Protein AF-A0AAN0NCK1-F1 (afdb_monomer)

Structure (mmCIF, N/CA/C/O backbone):
data_AF-A0AAN0NCK1-F1
#
_entry.id   AF-A0AAN0NCK1-F1
#
loop_
_atom_site.group_PDB
_atom_site.id
_atom_site.type_symbol
_atom_site.label_atom_id
_atom_site.label_alt_id
_atom_site.label_comp_id
_atom_site.label_asym_id
_atom_site.label_entity_id
_atom_site.label_seq_id
_atom_site.pdbx_PDB_ins_code
_atom_site.Cartn_x
_atom_site.Cartn_y
_atom_site.Cartn_z
_atom_site.occupancy
_atom_site.B_iso_or_equiv
_atom_site.auth_seq_id
_atom_site.auth_comp_id
_atom_site.auth_asym_id
_atom_site.auth_atom_id
_atom_site.pdbx_PDB_model_num
ATOM 1 N N . MET A 1 1 ? -3.584 -41.478 -14.986 1.00 38.50 1 MET A N 1
ATOM 2 C CA . MET A 1 1 ? -4.257 -40.963 -13.776 1.00 38.50 1 MET A CA 1
ATOM 3 C C . MET A 1 1 ? -3.591 -39.635 -13.546 1.00 38.50 1 MET A C 1
ATOM 5 O O . MET A 1 1 ? -2.522 -39.620 -12.967 1.00 38.50 1 MET A O 1
ATOM 9 N N . ASP A 1 2 ? -4.162 -38.558 -14.073 1.00 34.25 2 ASP A N 1
ATOM 10 C CA . ASP A 1 2 ? -3.538 -37.239 -13.991 1.00 34.25 2 ASP A CA 1
ATOM 11 C C . ASP A 1 2 ? -4.642 -36.245 -13.648 1.00 34.25 2 ASP A C 1
ATOM 13 O O . ASP A 1 2 ? -5.284 -35.641 -14.507 1.00 34.25 2 ASP A O 1
ATOM 17 N N . GLN A 1 3 ? -4.936 -36.176 -12.348 1.00 36.94 3 GLN A N 1
ATOM 18 C CA . GLN A 1 3 ? -5.745 -35.118 -11.763 1.00 36.94 3 GLN A CA 1
ATOM 19 C C . GLN A 1 3 ? -4.941 -33.821 -11.887 1.00 36.94 3 GLN A C 1
ATOM 21 O O . GLN A 1 3 ? -4.052 -33.545 -11.085 1.00 36.94 3 GLN A O 1
ATOM 26 N N . LYS A 1 4 ? -5.246 -33.021 -12.914 1.00 39.72 4 LYS A N 1
ATOM 27 C CA . LYS A 1 4 ? -4.933 -31.590 -12.908 1.00 39.72 4 LYS A CA 1
ATOM 28 C C . LYS A 1 4 ? -5.606 -30.994 -11.673 1.00 39.72 4 LYS A C 1
ATOM 30 O O . LYS A 1 4 ? -6.833 -30.973 -11.601 1.00 39.72 4 LYS A O 1
ATOM 35 N N . ALA A 1 5 ? -4.807 -30.562 -10.703 1.00 41.88 5 ALA A N 1
ATOM 36 C CA . ALA A 1 5 ? -5.285 -29.796 -9.564 1.00 41.88 5 ALA A CA 1
ATOM 37 C C . ALA A 1 5 ? -6.059 -28.575 -10.089 1.00 41.88 5 ALA A C 1
ATOM 39 O O . ALA A 1 5 ? -5.518 -27.749 -10.823 1.00 41.88 5 ALA A O 1
ATOM 40 N N . SER A 1 6 ? -7.353 -28.511 -9.777 1.00 45.78 6 SER A N 1
ATOM 41 C CA . SER A 1 6 ? -8.223 -27.405 -10.157 1.00 45.78 6 SER A CA 1
ATOM 42 C C . SER A 1 6 ? -8.028 -26.252 -9.172 1.00 45.78 6 SER A C 1
ATOM 44 O O . SER A 1 6 ? -8.645 -26.229 -8.109 1.00 45.78 6 SER A O 1
ATOM 46 N N . GLY A 1 7 ? -7.175 -25.292 -9.513 1.00 43.19 7 GLY A N 1
ATOM 47 C CA . GLY A 1 7 ? -7.148 -23.988 -8.852 1.00 43.19 7 GLY A CA 1
ATOM 48 C C . GLY A 1 7 ? -8.188 -23.074 -9.491 1.00 43.19 7 GLY A C 1
ATOM 49 O O . GLY A 1 7 ? -7.841 -22.227 -10.303 1.00 43.19 7 GLY A O 1
ATOM 50 N N . GLY A 1 8 ? -9.477 -23.302 -9.225 1.00 47.66 8 GLY A N 1
ATOM 51 C CA . GLY A 1 8 ? -10.523 -22.390 -9.691 1.00 47.66 8 GLY A CA 1
ATOM 52 C C . GLY A 1 8 ? -10.391 -21.046 -8.977 1.00 47.66 8 GLY A C 1
ATOM 53 O O . GLY A 1 8 ? -10.403 -21.018 -7.748 1.00 47.66 8 GLY A O 1
ATOM 54 N N . ALA A 1 9 ? -10.259 -19.950 -9.729 1.00 56.38 9 ALA A N 1
ATOM 55 C CA . ALA A 1 9 ? -10.231 -18.599 -9.175 1.00 56.38 9 ALA A CA 1
ATOM 56 C C . ALA A 1 9 ? -11.471 -18.372 -8.291 1.00 56.38 9 ALA A C 1
ATOM 58 O O . ALA A 1 9 ? -12.604 -18.539 -8.748 1.00 56.38 9 ALA A O 1
ATOM 59 N N . GLN A 1 10 ? -11.258 -18.042 -7.015 1.00 59.59 10 GLN A N 1
ATOM 60 C CA . GLN A 1 10 ? -12.351 -17.785 -6.080 1.00 59.59 10 GLN A CA 1
ATOM 61 C C . GLN A 1 10 ? -13.123 -16.542 -6.524 1.00 59.59 10 GLN A C 1
ATOM 63 O O . GLN A 1 10 ? -12.529 -15.512 -6.843 1.00 59.59 10 GLN A O 1
ATOM 68 N N . THR A 1 11 ? -14.453 -16.626 -6.548 1.00 69.25 11 THR A N 1
ATOM 69 C CA . THR A 1 11 ? -15.279 -15.462 -6.882 1.00 69.25 11 THR A CA 1
ATOM 70 C C . THR A 1 11 ? -15.271 -14.458 -5.726 1.00 69.25 11 THR A C 1
ATOM 72 O O . THR A 1 11 ? -15.056 -14.829 -4.570 1.00 69.25 11 THR A O 1
ATOM 75 N N . GLU A 1 12 ? -15.555 -13.181 -5.996 1.00 62.69 12 GLU A N 1
ATOM 76 C CA . GLU A 1 12 ? -15.696 -12.161 -4.940 1.00 62.69 12 GLU A CA 1
ATOM 77 C C . GLU A 1 12 ? -16.711 -12.577 -3.860 1.00 62.69 12 GLU A C 1
ATOM 79 O O . GLU A 1 12 ? -16.512 -12.331 -2.669 1.00 62.69 12 GLU A O 1
ATOM 84 N N . ALA A 1 13 ? -17.774 -13.277 -4.268 1.00 65.69 13 ALA A N 1
ATOM 85 C CA . ALA A 1 13 ? -18.793 -13.810 -3.372 1.00 65.69 13 ALA A CA 1
ATOM 86 C C . ALA A 1 13 ? -18.277 -14.950 -2.476 1.00 65.69 13 ALA A C 1
ATOM 88 O O . ALA A 1 13 ? -18.819 -15.159 -1.390 1.00 65.69 13 ALA A O 1
ATOM 89 N N . ASP A 1 14 ? -17.246 -15.679 -2.905 1.00 64.81 14 ASP A N 1
ATOM 90 C CA . ASP A 1 14 ? -16.606 -16.729 -2.112 1.00 64.81 14 ASP A CA 1
ATOM 91 C C . ASP A 1 14 ? -15.549 -16.149 -1.168 1.00 64.81 14 ASP A C 1
ATOM 93 O O . ASP A 1 14 ? -15.493 -16.547 -0.005 1.00 64.81 14 ASP A O 1
ATOM 97 N N . MET A 1 15 ? -14.804 -15.126 -1.602 1.00 63.91 15 MET A N 1
ATOM 98 C CA . MET A 1 15 ? -13.901 -14.370 -0.722 1.00 63.91 15 MET A CA 1
ATOM 99 C C . MET A 1 15 ? -14.662 -13.655 0.404 1.00 63.91 15 MET A C 1
ATOM 101 O O . MET A 1 15 ? -14.178 -13.583 1.531 1.00 63.91 15 MET A O 1
ATOM 105 N N . ALA A 1 16 ? -15.887 -13.189 0.142 1.00 64.75 16 ALA A N 1
ATOM 106 C CA . ALA A 1 16 ? -16.745 -12.577 1.157 1.00 64.75 16 ALA A CA 1
ATOM 107 C C . ALA A 1 16 ? -17.225 -13.559 2.246 1.00 64.75 16 ALA A C 1
ATOM 109 O O . ALA A 1 16 ? -17.632 -13.120 3.324 1.00 64.75 16 ALA A O 1
ATOM 110 N N . LYS A 1 17 ? -17.193 -14.870 1.971 1.00 69.56 17 LYS A N 1
ATOM 111 C CA . LYS A 1 17 ? -17.552 -15.932 2.927 1.00 69.56 17 LYS A CA 1
ATOM 112 C C . LYS A 1 17 ? -16.348 -16.466 3.700 1.00 69.56 17 LYS A C 1
ATOM 114 O O . LYS A 1 17 ? -16.548 -17.211 4.657 1.00 69.56 17 LYS A O 1
ATOM 119 N N . ALA A 1 18 ? -15.127 -16.134 3.280 1.00 75.19 18 ALA A N 1
ATOM 120 C CA . ALA A 1 18 ? -13.920 -16.563 3.965 1.00 75.19 18 ALA A CA 1
ATOM 121 C C . ALA A 1 18 ? -13.861 -15.973 5.381 1.00 75.19 18 ALA A C 1
ATOM 123 O O . ALA A 1 18 ? -14.319 -14.853 5.632 1.00 75.19 18 ALA A O 1
ATOM 124 N N . GLU A 1 19 ? -13.282 -16.733 6.311 1.00 84.06 19 GLU A N 1
ATOM 125 C CA . GLU A 1 19 ? -13.002 -16.212 7.643 1.00 84.06 19 GLU A CA 1
ATOM 126 C C . GLU A 1 19 ? -12.090 -14.990 7.533 1.00 84.06 19 GLU A C 1
ATOM 128 O O . GLU A 1 19 ? -11.091 -14.975 6.811 1.00 84.06 19 GLU A O 1
ATOM 133 N N . ARG A 1 20 ? -12.469 -13.926 8.239 1.00 84.88 20 ARG A N 1
ATOM 134 C CA . ARG A 1 20 ? -11.730 -12.671 8.197 1.00 84.88 20 ARG A CA 1
ATOM 135 C C . ARG A 1 20 ? -10.393 -12.847 8.916 1.00 84.88 20 ARG A C 1
ATOM 137 O O . ARG A 1 20 ? -10.349 -13.342 10.037 1.00 84.88 20 ARG A O 1
ATOM 144 N N . VAL A 1 21 ? -9.321 -12.356 8.299 1.00 88.50 21 VAL A N 1
ATOM 145 C CA . VAL A 1 21 ? -8.002 -12.273 8.939 1.00 88.50 21 VAL A CA 1
ATOM 146 C C . VAL A 1 21 ? -8.083 -11.335 10.146 1.00 88.50 21 VAL A C 1
ATOM 148 O O . VAL A 1 21 ? -8.455 -10.169 10.000 1.00 88.50 21 VAL A O 1
ATOM 151 N N . LEU A 1 22 ? -7.751 -11.850 11.333 1.00 92.12 22 LEU A N 1
ATOM 152 C CA . LEU A 1 22 ? -7.850 -11.098 12.587 1.00 92.12 22 LEU A CA 1
ATOM 153 C C . LEU A 1 22 ? -6.597 -10.281 12.890 1.00 92.12 22 LEU A C 1
ATOM 155 O O . LEU A 1 22 ? -6.722 -9.183 13.417 1.00 92.12 22 LEU A O 1
ATOM 159 N N . GLU A 1 23 ? -5.410 -10.771 12.535 1.00 95.75 23 GLU A N 1
ATOM 160 C CA . GLU A 1 23 ? -4.139 -10.075 12.753 1.00 95.75 23 GLU A CA 1
ATOM 161 C C . GLU A 1 23 ? -3.231 -10.219 11.535 1.00 95.75 23 GLU A C 1
ATOM 163 O O . GLU A 1 23 ? -3.229 -11.251 10.865 1.00 95.75 23 GLU A O 1
ATOM 168 N N . GLY A 1 24 ? -2.439 -9.189 11.252 1.00 94.19 24 GLY A N 1
ATOM 169 C CA . GLY A 1 24 ? -1.502 -9.224 10.138 1.00 94.19 24 GLY A CA 1
ATOM 170 C C . GLY A 1 24 ? -0.855 -7.877 9.870 1.00 94.19 24 GLY A C 1
ATOM 171 O O . GLY A 1 24 ? -1.292 -6.845 10.378 1.00 94.19 24 GLY A O 1
ATOM 172 N N . THR A 1 25 ? 0.183 -7.895 9.044 1.00 95.69 25 THR A N 1
ATOM 173 C CA . THR A 1 25 ? 0.850 -6.689 8.552 1.00 95.69 25 THR A CA 1
ATOM 174 C C . THR A 1 25 ? 0.760 -6.678 7.038 1.00 95.69 25 THR A C 1
ATOM 176 O O . THR A 1 25 ? 1.061 -7.683 6.399 1.00 95.69 25 THR A O 1
ATOM 179 N N . ILE A 1 26 ? 0.351 -5.543 6.483 1.00 94.62 26 ILE A N 1
ATOM 180 C CA . ILE A 1 26 ? 0.261 -5.305 5.046 1.00 94.62 26 ILE A CA 1
ATOM 181 C C . ILE A 1 26 ? 1.368 -4.321 4.691 1.00 94.62 26 ILE A C 1
ATOM 183 O O . ILE A 1 26 ? 1.371 -3.187 5.181 1.00 94.62 26 ILE A O 1
ATOM 187 N N . GLN A 1 27 ? 2.313 -4.755 3.867 1.00 94.88 27 GLN A N 1
ATOM 188 C CA . GLN A 1 27 ? 3.379 -3.909 3.367 1.00 94.88 27 GLN A CA 1
ATOM 189 C C . GLN A 1 27 ? 2.887 -3.099 2.173 1.00 94.88 27 GLN A C 1
ATOM 191 O O . GLN A 1 27 ? 2.319 -3.624 1.213 1.00 94.88 27 GLN A O 1
ATOM 196 N N . ILE A 1 28 ? 3.118 -1.792 2.243 1.00 93.12 28 ILE A N 1
ATOM 197 C CA . ILE A 1 28 ? 2.622 -0.840 1.261 1.00 93.12 28 ILE A CA 1
ATOM 198 C C . ILE A 1 28 ? 3.742 0.097 0.841 1.00 93.12 28 ILE A C 1
ATOM 200 O O . ILE A 1 28 ? 4.350 0.774 1.670 1.00 93.12 28 ILE A O 1
ATOM 204 N N . TYR A 1 29 ? 3.975 0.192 -0.464 1.00 92.31 29 TYR A N 1
ATOM 205 C CA . TYR A 1 29 ? 4.877 1.189 -1.031 1.00 92.31 29 TYR A CA 1
ATOM 206 C C . TYR A 1 29 ? 4.036 2.364 -1.522 1.00 92.31 29 TYR A C 1
ATOM 208 O O . TYR A 1 29 ? 3.334 2.266 -2.532 1.00 92.31 29 TYR A O 1
ATOM 216 N N . ALA A 1 30 ? 4.083 3.476 -0.791 1.00 90.31 30 ALA A N 1
ATOM 217 C CA . ALA A 1 30 ? 3.278 4.654 -1.086 1.00 90.31 30 ALA A CA 1
ATOM 218 C C . ALA A 1 30 ? 4.041 5.948 -0.789 1.00 90.31 30 ALA A C 1
ATOM 220 O O . ALA A 1 30 ? 4.816 5.990 0.165 1.00 90.31 30 ALA A O 1
ATOM 221 N N . PRO A 1 31 ? 3.789 7.031 -1.545 1.00 89.19 31 PRO A N 1
ATOM 222 C CA . PRO A 1 31 ? 4.339 8.335 -1.212 1.00 89.19 31 PRO A CA 1
ATOM 223 C C . PRO A 1 31 ? 3.793 8.815 0.130 1.00 89.19 31 PRO A C 1
ATOM 225 O O . PRO A 1 31 ? 2.580 8.747 0.374 1.00 89.19 31 PRO A O 1
ATOM 228 N N . LYS A 1 32 ? 4.670 9.363 0.971 1.00 89.31 32 LYS A N 1
ATOM 229 C CA . LYS A 1 32 ? 4.262 9.997 2.224 1.00 89.31 32 LYS A CA 1
ATOM 230 C C . LYS A 1 32 ? 3.300 11.166 1.981 1.00 89.31 32 LYS A C 1
ATOM 232 O O . LYS A 1 32 ? 3.446 11.944 1.038 1.00 89.31 32 LYS A O 1
ATOM 237 N N . GLY A 1 33 ? 2.331 11.314 2.881 1.00 89.81 33 GLY A N 1
ATOM 238 C CA . GLY A 1 33 ? 1.343 12.391 2.892 1.00 89.81 33 GLY A CA 1
ATOM 239 C C . GLY A 1 33 ? -0.066 11.850 2.691 1.00 89.81 33 GLY A C 1
ATOM 240 O O . GLY A 1 33 ? -0.417 10.802 3.223 1.00 89.81 33 GLY A O 1
ATOM 241 N N . LYS A 1 34 ? -0.882 12.539 1.885 1.00 90.31 34 LYS A N 1
ATOM 242 C CA . LYS A 1 34 ? -2.325 12.254 1.769 1.00 90.31 34 LYS A CA 1
ATOM 243 C C . LYS A 1 34 ? -2.659 10.778 1.509 1.00 90.31 34 LYS A C 1
ATOM 245 O O . LYS A 1 34 ? -3.630 10.281 2.066 1.00 90.31 34 LYS A O 1
ATOM 250 N N . ASN A 1 35 ? -1.858 10.084 0.698 1.00 86.88 35 ASN A N 1
ATOM 251 C CA . ASN A 1 35 ? -2.073 8.669 0.388 1.00 86.88 35 ASN A CA 1
ATOM 252 C C . ASN A 1 35 ? -1.806 7.773 1.606 1.00 86.88 35 ASN A C 1
ATOM 254 O O . ASN A 1 35 ? -2.667 6.978 1.979 1.00 86.88 35 ASN A O 1
ATOM 258 N N . SER A 1 36 ? -0.649 7.927 2.260 1.00 90.94 36 SER A N 1
ATOM 259 C CA . SER A 1 36 ? -0.319 7.171 3.475 1.00 90.94 36 SER A CA 1
ATOM 260 C C . SER A 1 36 ? -1.279 7.477 4.630 1.00 90.94 36 SER A C 1
ATOM 262 O O . SER A 1 36 ? -1.670 6.568 5.364 1.00 90.94 36 SER A O 1
ATOM 264 N N . ASP A 1 37 ? -1.712 8.733 4.761 1.00 93.81 37 ASP A N 1
ATOM 265 C CA . ASP A 1 37 ? -2.638 9.175 5.810 1.00 93.81 37 ASP A CA 1
ATOM 266 C C . ASP A 1 37 ? -4.030 8.564 5.606 1.00 93.81 37 ASP A C 1
ATOM 268 O O . ASP A 1 37 ? -4.641 8.055 6.549 1.00 93.81 37 ASP A O 1
ATOM 272 N N . TYR A 1 38 ? -4.511 8.553 4.358 1.00 93.25 38 TYR A N 1
ATOM 273 C CA . TYR A 1 38 ? -5.778 7.925 3.991 1.00 93.25 38 TYR A CA 1
ATOM 274 C C . TYR A 1 38 ? -5.786 6.425 4.300 1.00 93.25 38 TYR A C 1
ATOM 276 O O . TYR A 1 38 ? -6.745 5.931 4.898 1.00 93.25 38 TYR A O 1
ATOM 284 N N . LEU A 1 39 ? -4.726 5.697 3.933 1.00 94.25 39 LEU A N 1
ATOM 285 C CA . LEU A 1 39 ? -4.627 4.258 4.201 1.00 94.25 39 LEU A CA 1
ATOM 286 C C . LEU A 1 39 ? -4.579 3.971 5.698 1.00 94.25 39 LEU A C 1
ATOM 288 O O . LEU A 1 39 ? -5.308 3.102 6.174 1.00 94.25 39 LEU A O 1
ATOM 292 N N . THR A 1 40 ? -3.778 4.737 6.442 1.00 95.31 40 THR A N 1
ATOM 293 C CA . THR A 1 40 ? -3.684 4.609 7.901 1.00 95.31 40 THR A CA 1
ATOM 294 C C . THR A 1 40 ? -5.056 4.802 8.533 1.00 95.31 40 THR A C 1
ATOM 296 O O . THR A 1 40 ? -5.514 3.942 9.286 1.00 95.31 40 THR A O 1
ATOM 299 N N . LYS A 1 41 ? -5.778 5.865 8.151 1.00 97.25 41 LYS A N 1
AT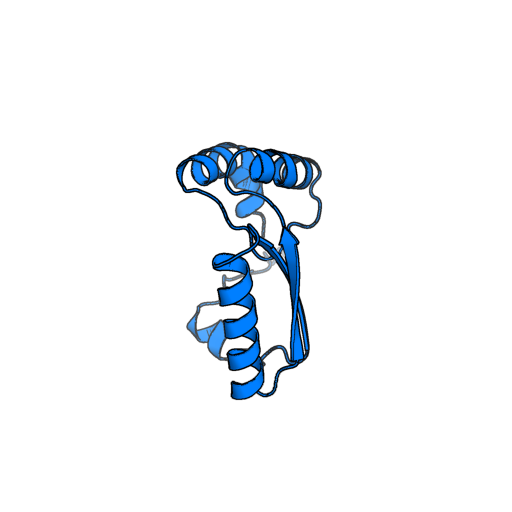OM 300 C CA . LYS A 1 41 ? -7.105 6.123 8.714 1.00 97.25 41 LYS A CA 1
ATOM 301 C C . LYS A 1 41 ? -8.139 5.074 8.315 1.00 97.25 41 LYS A C 1
ATOM 303 O O . LYS A 1 41 ? -8.975 4.688 9.130 1.00 97.25 41 LYS A O 1
ATOM 308 N N . SER A 1 42 ? -8.077 4.600 7.075 1.00 96.25 42 SER A N 1
ATOM 309 C CA . SER A 1 42 ? -8.954 3.535 6.585 1.00 96.25 42 SER A CA 1
ATOM 310 C C . SER A 1 42 ? -8.721 2.233 7.350 1.00 96.25 42 SER A C 1
ATOM 312 O O . SER A 1 42 ? -9.687 1.569 7.722 1.00 96.25 42 SER A O 1
ATOM 314 N N . MET A 1 43 ? -7.460 1.907 7.652 1.00 96.38 43 MET A N 1
ATOM 315 C CA . MET A 1 43 ? -7.104 0.726 8.436 1.00 96.38 43 MET A CA 1
ATOM 316 C C . MET A 1 43 ? -7.595 0.827 9.882 1.00 96.38 43 MET A C 1
ATOM 318 O O . MET A 1 43 ? -8.160 -0.133 10.401 1.00 96.38 43 MET A O 1
ATOM 322 N N . GLU A 1 44 ? -7.462 1.994 10.519 1.00 97.12 44 GLU A N 1
ATOM 323 C CA . GLU A 1 44 ? -8.022 2.235 11.857 1.00 97.12 44 GLU A CA 1
ATOM 324 C C . GLU A 1 44 ? -9.535 1.975 11.895 1.00 97.12 44 GLU A C 1
ATOM 326 O O . GLU A 1 44 ? -10.024 1.249 12.763 1.00 97.12 44 GLU A O 1
ATOM 331 N N . LEU A 1 45 ? -10.278 2.534 10.934 1.00 97.69 45 LEU A N 1
ATOM 332 C CA . LEU A 1 45 ? -11.730 2.360 10.846 1.00 97.69 45 LEU A CA 1
ATOM 333 C C . LEU A 1 45 ? -12.117 0.906 10.552 1.00 97.69 45 LEU A C 1
ATOM 335 O O . LEU A 1 45 ? -13.087 0.400 11.120 1.00 97.69 45 LEU A O 1
ATOM 339 N N . TYR A 1 46 ? -11.363 0.226 9.686 1.00 95.19 46 TYR A N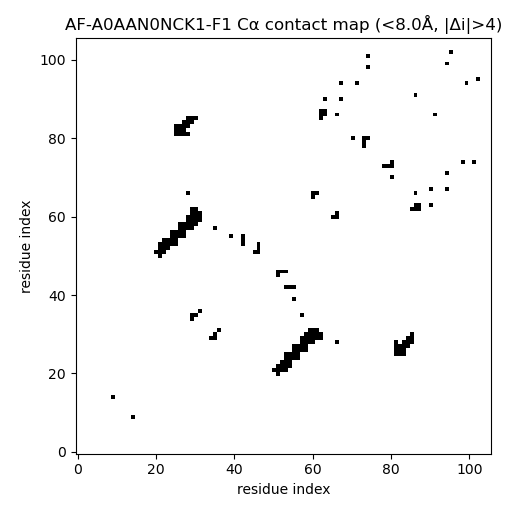 1
ATOM 340 C CA . TYR A 1 46 ? -11.573 -1.187 9.380 1.00 95.19 46 TYR A CA 1
ATOM 341 C C . TYR A 1 46 ? -11.372 -2.060 10.624 1.00 95.19 46 TYR A C 1
ATOM 343 O O . TYR A 1 46 ? -12.260 -2.841 10.974 1.00 95.19 46 TYR A O 1
ATOM 351 N N . ASN A 1 47 ? -10.255 -1.869 11.331 1.00 96.44 47 ASN A N 1
ATOM 352 C CA . ASN A 1 47 ? -9.941 -2.570 12.575 1.00 96.44 47 ASN A CA 1
ATOM 353 C C . ASN A 1 47 ? -11.008 -2.349 13.645 1.00 96.44 47 ASN A C 1
ATOM 355 O O . ASN A 1 47 ? -11.450 -3.307 14.277 1.00 96.44 47 ASN A O 1
ATOM 359 N N . GLN A 1 48 ? -11.488 -1.113 13.802 1.00 96.75 48 GLN A N 1
ATOM 360 C CA . GLN A 1 48 ? -12.564 -0.807 14.742 1.00 96.75 48 GLN A CA 1
ATOM 361 C C . GLN A 1 48 ? -13.869 -1.522 14.370 1.00 96.75 48 GLN A C 1
ATOM 363 O O . GLN A 1 48 ? -14.532 -2.087 15.239 1.00 96.75 48 GLN A O 1
ATOM 368 N N . LYS A 1 49 ? -14.247 -1.505 13.087 1.00 95.75 49 LYS A N 1
ATOM 369 C CA . LYS A 1 49 ? -15.511 -2.083 12.616 1.00 95.75 49 LYS A CA 1
ATOM 370 C C . LYS A 1 49 ? -15.547 -3.604 12.740 1.00 95.75 49 LYS A C 1
ATOM 372 O O . LYS A 1 49 ? -16.602 -4.159 13.036 1.00 95.75 49 LYS A O 1
ATOM 377 N N . TYR A 1 50 ? -14.427 -4.266 12.467 1.0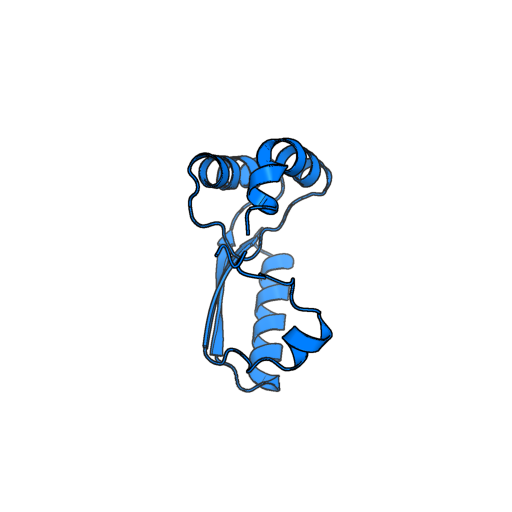0 94.19 50 TYR A N 1
ATOM 378 C CA . TYR A 1 50 ? -14.365 -5.725 12.383 1.00 94.19 50 TYR A CA 1
ATOM 379 C C . TYR A 1 50 ? -13.587 -6.378 13.525 1.00 94.19 50 TYR A C 1
ATOM 381 O O . TYR A 1 50 ? -13.369 -7.585 13.482 1.00 94.19 50 TYR A O 1
ATOM 389 N N . SER A 1 51 ? -13.191 -5.598 14.535 1.00 94.06 51 SER A N 1
ATOM 390 C CA . SER A 1 51 ? -12.400 -6.065 15.679 1.00 94.06 51 SER A CA 1
ATOM 391 C C . SER A 1 51 ? -11.131 -6.812 15.251 1.00 94.06 51 SER A C 1
ATOM 393 O O . SER A 1 51 ? -10.787 -7.847 15.815 1.00 94.06 51 SER A O 1
ATOM 395 N N . THR A 1 52 ? -10.447 -6.2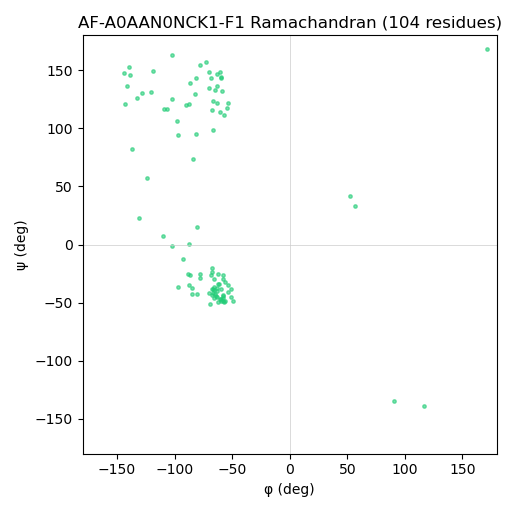84 14.234 1.00 95.75 52 THR A N 1
ATOM 396 C CA . THR A 1 52 ? -9.172 -6.813 13.733 1.00 95.75 52 THR A CA 1
ATOM 397 C C . THR A 1 52 ? -7.992 -5.977 14.233 1.00 95.75 52 THR A C 1
ATOM 399 O O . THR A 1 52 ? -8.151 -4.839 14.673 1.00 95.75 52 THR A O 1
ATOM 402 N N . ASN A 1 53 ? -6.793 -6.542 14.148 1.00 96.00 53 ASN A N 1
ATOM 403 C CA . ASN A 1 53 ? -5.509 -5.950 14.511 1.00 96.00 53 ASN A CA 1
ATOM 404 C C . ASN A 1 53 ? -4.559 -5.995 13.303 1.00 96.00 53 ASN A C 1
ATOM 406 O O . ASN A 1 53 ? -3.487 -6.604 13.328 1.00 96.00 53 ASN A O 1
ATOM 410 N N . LEU A 1 54 ? -4.995 -5.392 12.199 1.00 96.31 54 LEU A N 1
ATOM 411 C CA . LEU A 1 54 ? -4.192 -5.275 10.988 1.00 96.31 54 LEU A CA 1
ATOM 412 C C . LEU A 1 54 ? -3.306 -4.027 11.061 1.00 96.31 54 LEU A C 1
ATOM 414 O O . LEU A 1 54 ? -3.748 -2.960 11.493 1.00 96.31 54 LEU A O 1
ATOM 418 N N . LYS A 1 55 ? -2.056 -4.144 10.622 1.00 96.56 55 LYS A N 1
ATOM 419 C CA . LYS A 1 55 ? -1.066 -3.060 10.629 1.00 96.56 55 LYS A CA 1
ATOM 420 C C . LYS A 1 55 ? -0.606 -2.746 9.215 1.00 96.56 55 LYS A C 1
ATOM 422 O O . LYS A 1 55 ? -0.550 -3.631 8.367 1.00 96.56 55 LYS A O 1
ATOM 427 N N . LEU A 1 56 ? -0.248 -1.488 8.980 1.00 95.25 56 LEU A N 1
ATOM 428 C CA . LEU A 1 56 ? 0.384 -1.063 7.736 1.00 95.25 56 LEU A CA 1
ATOM 429 C C . LEU A 1 56 ? 1.884 -0.880 7.959 1.00 95.25 56 LEU A C 1
ATOM 431 O O . LEU A 1 56 ? 2.282 -0.123 8.844 1.00 95.25 56 LEU A O 1
ATOM 435 N N . ASP A 1 57 ? 2.695 -1.551 7.146 1.00 95.62 57 ASP A N 1
ATOM 436 C CA . ASP A 1 57 ? 4.126 -1.277 7.004 1.00 95.62 57 ASP A CA 1
ATOM 437 C C . ASP A 1 57 ? 4.325 -0.382 5.777 1.00 95.62 57 ASP A C 1
ATOM 439 O O . ASP A 1 57 ? 4.345 -0.844 4.635 1.00 95.62 57 ASP A O 1
ATOM 443 N N . LEU A 1 58 ? 4.362 0.929 6.018 1.00 93.38 58 LEU A N 1
ATOM 444 C CA . LEU A 1 58 ? 4.438 1.942 4.971 1.00 93.38 58 LEU A CA 1
ATOM 445 C C . LEU A 1 58 ? 5.892 2.261 4.643 1.00 93.38 58 LEU A C 1
ATOM 447 O O . LEU A 1 58 ? 6.636 2.788 5.472 1.00 93.38 58 LEU A O 1
ATOM 451 N N . VAL A 1 59 ? 6.258 2.039 3.388 1.00 91.69 59 VAL A N 1
ATOM 452 C CA . VAL A 1 59 ? 7.558 2.414 2.850 1.00 91.69 59 VAL A CA 1
ATOM 453 C C . VAL A 1 59 ? 7.377 3.620 1.937 1.00 91.69 59 VAL A C 1
ATOM 455 O O . VAL A 1 59 ? 6.710 3.531 0.905 1.00 91.69 59 VAL A O 1
ATOM 458 N N . ASP A 1 60 ? 7.984 4.745 2.323 1.00 89.56 60 ASP A N 1
ATOM 459 C CA . ASP A 1 60 ? 7.915 5.989 1.554 1.00 89.56 60 ASP A CA 1
ATOM 460 C C . ASP A 1 60 ? 8.662 5.845 0.228 1.00 89.56 60 ASP A C 1
ATOM 462 O O . ASP A 1 60 ? 9.879 5.623 0.187 1.00 89.56 60 ASP A O 1
ATOM 466 N N . VAL A 1 61 ? 7.914 5.940 -0.866 1.00 85.50 61 VAL A N 1
ATOM 467 C CA . VAL A 1 61 ? 8.448 5.878 -2.223 1.00 85.50 61 VAL A CA 1
ATOM 468 C C . VAL A 1 61 ? 7.671 6.857 -3.091 1.00 85.50 61 VAL A C 1
ATOM 470 O O . VAL A 1 61 ? 6.454 6.750 -3.234 1.00 85.50 61 VAL A O 1
ATOM 473 N N . ALA A 1 62 ? 8.381 7.816 -3.686 1.00 82.56 62 ALA A N 1
ATOM 474 C CA . ALA A 1 62 ? 7.777 8.804 -4.569 1.00 82.56 62 ALA A CA 1
ATOM 475 C C . ALA A 1 62 ? 7.093 8.130 -5.776 1.00 82.56 62 ALA A C 1
ATOM 477 O O . ALA A 1 62 ? 7.609 7.139 -6.308 1.00 82.56 62 ALA A O 1
ATOM 478 N N . PRO A 1 63 ? 5.956 8.676 -6.246 1.00 70.94 63 PRO A N 1
ATOM 479 C CA . PRO A 1 63 ? 5.269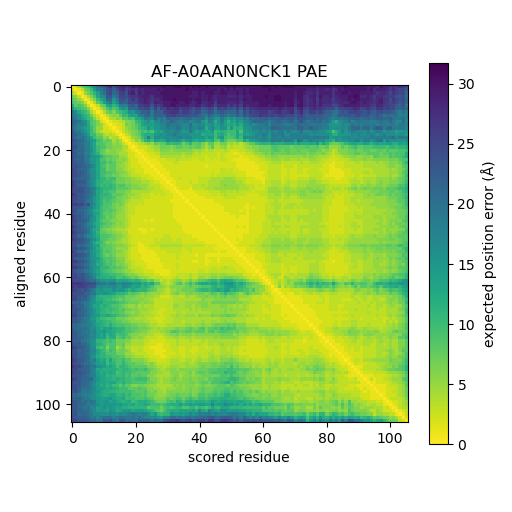 8.113 -7.394 1.00 70.94 63 PRO A CA 1
ATOM 480 C C . PRO A 1 63 ? 6.136 8.335 -8.642 1.00 70.94 63 PRO A C 1
ATOM 482 O O . PRO A 1 63 ? 6.762 9.385 -8.775 1.00 70.94 63 PRO A O 1
ATOM 485 N N . ALA A 1 64 ? 6.144 7.361 -9.554 1.00 77.12 64 ALA A N 1
ATOM 486 C CA . ALA A 1 64 ? 6.937 7.310 -10.792 1.00 77.12 64 ALA A CA 1
ATOM 487 C C . ALA A 1 64 ? 8.321 6.643 -10.667 1.00 77.12 64 ALA A C 1
ATOM 489 O O . ALA A 1 64 ? 8.412 5.540 -10.134 1.00 77.12 64 ALA A O 1
ATOM 490 N N . ILE A 1 65 ? 9.378 7.244 -11.233 1.00 77.50 65 ILE A N 1
ATOM 491 C CA . ILE A 1 65 ? 10.681 6.592 -11.486 1.00 77.50 65 ILE A CA 1
ATOM 492 C C . ILE A 1 65 ? 11.255 5.886 -10.244 1.00 77.50 65 ILE A C 1
ATOM 494 O O . ILE A 1 65 ? 11.651 4.726 -10.380 1.00 77.50 65 ILE A O 1
ATOM 498 N N . PRO A 1 66 ? 11.256 6.494 -9.038 1.00 81.50 66 PRO A N 1
ATOM 499 C CA . PRO A 1 66 ? 11.768 5.822 -7.844 1.00 81.50 66 PRO A CA 1
ATOM 500 C C . PRO A 1 66 ? 11.001 4.543 -7.489 1.00 81.50 66 PRO A C 1
ATOM 502 O O . PRO A 1 66 ? 11.608 3.573 -7.045 1.00 81.50 66 PRO A O 1
ATOM 505 N N . MET A 1 67 ? 9.687 4.502 -7.735 1.00 86.00 67 MET A N 1
ATOM 506 C CA . MET A 1 67 ? 8.884 3.294 -7.542 1.00 86.00 67 MET A CA 1
ATOM 507 C C . MET A 1 67 ? 9.283 2.192 -8.521 1.00 86.00 67 MET A C 1
ATOM 509 O O . MET A 1 67 ? 9.513 1.059 -8.105 1.00 86.00 67 MET A O 1
ATOM 513 N N . VAL A 1 68 ?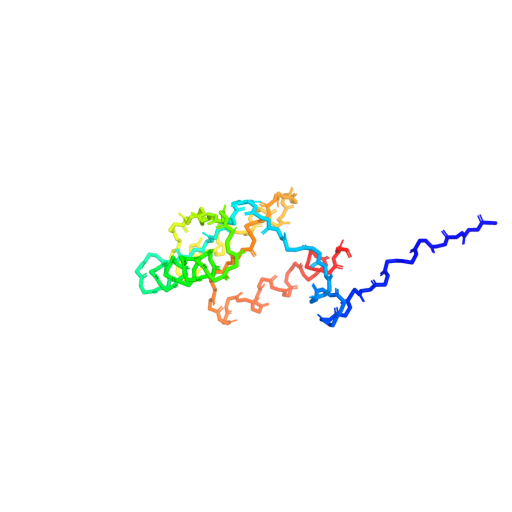 9.442 2.527 -9.807 1.00 85.50 68 VAL A N 1
ATOM 514 C CA . VAL A 1 68 ? 9.887 1.572 -10.842 1.00 85.50 68 VAL A CA 1
ATOM 515 C C . VAL A 1 68 ? 11.222 0.960 -10.472 1.00 85.50 68 VAL A C 1
ATOM 517 O O . VAL A 1 68 ? 11.381 -0.258 -10.505 1.00 85.50 68 VAL A O 1
ATOM 520 N N . GLN A 1 69 ? 12.176 1.812 -10.102 1.00 85.69 69 GLN A N 1
ATOM 521 C CA . GLN A 1 69 ? 13.524 1.398 -9.731 1.00 85.69 69 GLN A CA 1
ATOM 522 C C . GLN A 1 69 ? 13.529 0.490 -8.503 1.00 85.69 69 GLN A C 1
ATOM 524 O O . GLN A 1 69 ? 14.441 -0.317 -8.364 1.00 85.69 69 GLN A O 1
ATOM 529 N N . LYS A 1 70 ? 12.513 0.596 -7.641 1.00 87.00 70 LYS A N 1
ATOM 530 C CA . LYS A 1 70 ? 12.395 -0.231 -6.446 1.00 87.00 70 LYS A CA 1
ATOM 531 C C . LYS A 1 70 ? 11.729 -1.575 -6.712 1.00 87.00 70 LYS A C 1
ATOM 533 O O . LYS A 1 70 ? 12.221 -2.581 -6.222 1.00 87.00 70 LYS A O 1
ATOM 538 N N . ILE A 1 71 ? 10.658 -1.608 -7.507 1.00 88.06 71 ILE A N 1
ATOM 539 C CA . ILE A 1 71 ? 9.918 -2.855 -7.743 1.00 88.06 71 ILE A CA 1
ATOM 540 C C . ILE A 1 71 ? 10.479 -3.696 -8.894 1.00 88.06 71 ILE A C 1
ATOM 542 O O . ILE A 1 71 ? 10.330 -4.911 -8.889 1.00 88.06 71 ILE A O 1
ATOM 546 N N . THR A 1 72 ? 11.148 -3.082 -9.876 1.00 88.06 72 THR A N 1
ATOM 547 C CA . THR A 1 72 ? 11.701 -3.817 -11.030 1.00 88.06 72 THR A CA 1
ATOM 548 C C . THR A 1 72 ? 12.718 -4.880 -10.602 1.00 88.06 72 THR A C 1
ATOM 550 O O . THR A 1 72 ? 12.592 -6.010 -11.064 1.00 88.06 72 THR A O 1
ATOM 553 N N . PRO A 1 73 ? 13.693 -4.597 -9.710 1.00 89.12 73 PRO A N 1
ATOM 554 C CA . PRO A 1 73 ? 14.609 -5.628 -9.224 1.00 89.12 73 PRO A CA 1
ATOM 555 C C . PRO A 1 73 ? 13.885 -6.773 -8.511 1.00 89.12 73 PRO A C 1
ATOM 557 O O . PRO A 1 73 ? 14.247 -7.925 -8.711 1.00 89.12 73 PRO A O 1
ATOM 560 N N . MET A 1 74 ? 12.836 -6.466 -7.742 1.00 89.56 74 MET A N 1
ATOM 561 C CA . MET A 1 74 ? 12.053 -7.475 -7.026 1.00 89.56 74 MET A CA 1
ATOM 562 C C . MET A 1 74 ? 11.335 -8.414 -8.005 1.00 89.56 74 MET A C 1
ATOM 564 O O . MET A 1 74 ? 11.395 -9.629 -7.847 1.00 89.56 74 MET A O 1
ATOM 568 N N . LEU A 1 75 ? 10.748 -7.859 -9.072 1.00 87.00 75 LEU A N 1
ATOM 569 C CA . LEU A 1 75 ? 10.105 -8.625 -10.148 1.00 87.00 75 LEU A CA 1
ATOM 570 C C . LEU A 1 75 ? 11.099 -9.475 -10.955 1.00 87.00 75 LEU A C 1
ATOM 572 O O . LEU A 1 75 ? 10.770 -10.584 -11.367 1.00 87.00 75 LEU A O 1
ATOM 576 N N . VAL A 1 76 ? 12.313 -8.969 -11.192 1.00 87.06 76 VAL A N 1
ATOM 577 C CA . VAL A 1 76 ? 13.369 -9.708 -11.907 1.00 87.06 76 VAL A CA 1
ATOM 578 C C . VAL A 1 76 ? 13.898 -10.871 -11.068 1.00 87.06 76 VAL A C 1
ATOM 580 O O . VAL A 1 76 ? 14.130 -11.954 -11.604 1.00 87.06 76 VAL A O 1
ATOM 583 N N . SER A 1 77 ? 14.091 -10.643 -9.770 1.00 86.94 77 SER A N 1
ATOM 584 C CA . SER A 1 77 ? 14.681 -11.608 -8.837 1.00 86.94 77 SER A CA 1
ATOM 585 C C . SER A 1 77 ? 13.669 -12.568 -8.208 1.00 86.94 77 SER A C 1
ATOM 587 O O . SER A 1 77 ? 14.074 -13.410 -7.412 1.00 86.94 77 SER A O 1
ATOM 589 N N . ASP A 1 78 ? 12.381 -12.456 -8.550 1.00 81.88 78 ASP A N 1
ATOM 590 C CA . ASP A 1 78 ? 11.291 -13.231 -7.933 1.00 81.88 78 ASP A CA 1
ATOM 591 C C . ASP A 1 78 ? 11.225 -13.040 -6.402 1.00 81.88 78 ASP A C 1
ATOM 593 O O . ASP A 1 78 ? 10.899 -13.945 -5.634 1.00 81.88 78 ASP A O 1
ATOM 597 N N . GLU A 1 79 ? 11.584 -11.837 -5.941 1.00 85.31 79 GLU A N 1
ATOM 598 C CA . GLU A 1 79 ? 11.484 -11.459 -4.535 1.00 85.31 79 GLU A CA 1
ATOM 599 C C . GLU A 1 79 ? 10.038 -11.123 -4.164 1.00 85.31 79 GLU A C 1
ATOM 601 O O . GLU A 1 79 ? 9.233 -10.678 -4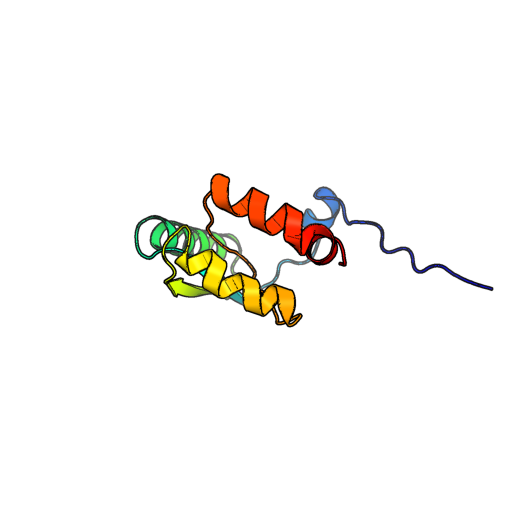.987 1.00 85.31 79 GLU A O 1
ATOM 606 N N . LYS A 1 80 ? 9.708 -11.285 -2.877 1.00 85.31 80 LYS A N 1
ATOM 607 C CA . LYS A 1 80 ? 8.369 -10.990 -2.368 1.00 85.31 80 LYS A CA 1
ATOM 608 C C . LYS A 1 80 ? 8.020 -9.513 -2.589 1.00 85.31 80 LYS A C 1
ATOM 610 O O . LYS A 1 80 ? 8.590 -8.638 -1.942 1.00 85.31 80 LYS A O 1
ATOM 615 N N . MET A 1 81 ? 7.027 -9.263 -3.439 1.00 88.81 81 MET A N 1
ATOM 616 C CA . MET A 1 81 ? 6.454 -7.937 -3.676 1.00 88.81 81 MET A CA 1
ATOM 617 C C . MET A 1 81 ? 5.653 -7.433 -2.462 1.00 88.81 81 MET A C 1
ATOM 619 O O . MET A 1 81 ? 5.052 -8.248 -1.755 1.00 88.81 81 MET A O 1
ATOM 623 N N . PRO A 1 82 ? 5.603 -6.107 -2.217 1.00 90.75 82 PRO A N 1
ATOM 624 C CA . PRO A 1 82 ? 4.665 -5.543 -1.249 1.00 90.75 82 PRO A CA 1
ATOM 625 C C . PRO A 1 82 ? 3.226 -5.846 -1.682 1.00 90.75 82 PRO A C 1
ATOM 627 O O . PRO A 1 82 ? 2.924 -5.893 -2.876 1.00 90.75 82 PRO A O 1
ATOM 630 N N . GLU A 1 83 ? 2.322 -6.002 -0.718 1.00 90.81 83 GLU A N 1
ATOM 631 C CA . GLU A 1 83 ? 0.924 -6.324 -1.014 1.00 90.81 83 GLU A CA 1
ATOM 632 C C . GLU A 1 83 ? 0.185 -5.173 -1.720 1.00 90.81 83 GLU A C 1
ATOM 634 O O . GLU A 1 83 ? -0.796 -5.414 -2.424 1.00 90.81 83 GLU A O 1
ATOM 639 N N . LEU A 1 84 ? 0.647 -3.924 -1.566 1.00 90.31 84 LEU A N 1
ATOM 640 C CA . LEU A 1 84 ? 0.094 -2.776 -2.287 1.00 90.31 84 LEU A CA 1
ATOM 641 C C . LEU A 1 84 ? 1.179 -1.786 -2.735 1.00 90.31 84 LEU A C 1
ATOM 643 O O . LEU A 1 84 ? 2.069 -1.412 -1.971 1.00 90.31 84 LEU A O 1
ATOM 647 N N . VAL A 1 85 ? 1.066 -1.303 -3.974 1.00 89.44 85 VAL A N 1
ATOM 648 C CA . VAL A 1 85 ? 1.974 -0.309 -4.567 1.00 89.44 85 VAL A CA 1
ATOM 649 C C . VAL A 1 85 ? 1.172 0.849 -5.146 1.00 89.44 85 VAL A C 1
ATOM 651 O O . VAL A 1 85 ? 0.254 0.641 -5.935 1.00 89.44 85 VAL A O 1
ATOM 654 N N . PHE A 1 86 ? 1.546 2.083 -4.806 1.00 87.56 86 PHE A N 1
ATOM 655 C CA . PHE A 1 86 ? 1.020 3.280 -5.464 1.00 87.56 86 PHE A CA 1
ATOM 656 C C . PHE A 1 86 ? 1.846 3.618 -6.700 1.00 87.56 86 PHE A C 1
ATOM 658 O O . PHE A 1 86 ? 3.039 3.910 -6.612 1.00 87.56 86 PHE A O 1
ATOM 665 N N . MET A 1 87 ? 1.196 3.655 -7.856 1.00 85.81 87 MET A N 1
ATOM 666 C CA . MET A 1 87 ? 1.858 3.932 -9.123 1.00 85.81 87 MET A CA 1
A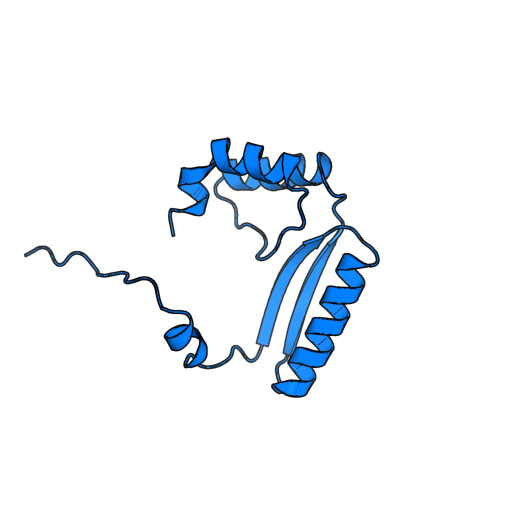TOM 667 C C . MET A 1 87 ? 1.012 4.844 -10.001 1.00 85.81 87 MET A C 1
ATOM 669 O O . MET A 1 87 ? -0.206 4.880 -9.878 1.00 85.81 87 MET A O 1
ATOM 673 N N . GLN A 1 88 ? 1.676 5.598 -10.875 1.00 83.00 88 GLN A N 1
ATOM 674 C CA . GLN A 1 88 ? 1.008 6.350 -11.933 1.00 83.00 88 GLN A CA 1
ATOM 675 C C . GLN A 1 88 ? 0.703 5.426 -13.113 1.00 83.00 88 GLN A C 1
ATOM 677 O O . GLN A 1 88 ? 1.540 4.597 -13.472 1.00 83.00 88 GLN A O 1
ATOM 682 N N . ASP A 1 89 ? -0.442 5.626 -13.759 1.00 82.38 89 ASP A N 1
ATOM 683 C CA . ASP A 1 89 ? -0.910 4.810 -14.887 1.00 82.38 89 ASP A CA 1
ATOM 684 C C . ASP A 1 89 ? 0.121 4.707 -16.018 1.00 82.38 89 ASP A C 1
ATOM 686 O O . ASP A 1 89 ? 0.370 3.625 -16.549 1.00 82.38 89 ASP A O 1
ATOM 690 N N . SER A 1 90 ? 0.791 5.824 -16.331 1.00 80.38 90 SER A N 1
ATOM 691 C CA . SER A 1 90 ? 1.841 5.899 -17.358 1.00 80.38 90 SER A CA 1
ATOM 692 C C . SER A 1 90 ? 3.011 4.950 -17.102 1.00 80.38 90 SER A C 1
ATOM 694 O O . SER A 1 90 ? 3.704 4.542 -18.030 1.00 80.38 90 SER A O 1
ATOM 696 N N . VAL A 1 91 ? 3.232 4.600 -15.839 1.00 81.31 91 VAL A N 1
ATOM 697 C CA . VAL A 1 91 ? 4.312 3.730 -15.392 1.00 81.31 91 VAL A CA 1
ATOM 698 C C . VAL A 1 91 ? 3.824 2.293 -15.220 1.00 81.31 91 VAL A C 1
ATOM 700 O O . VAL A 1 91 ? 4.552 1.364 -15.568 1.00 81.31 91 VAL A O 1
ATOM 703 N N . ALA A 1 92 ? 2.589 2.108 -14.748 1.00 82.94 92 ALA A N 1
ATOM 704 C CA . ALA A 1 92 ? 1.989 0.792 -14.549 1.00 82.94 92 ALA A CA 1
ATOM 705 C C . ALA A 1 92 ? 1.946 -0.021 -15.847 1.00 82.94 92 ALA A C 1
ATOM 707 O O . ALA A 1 92 ? 2.403 -1.163 -15.852 1.00 82.94 92 ALA A O 1
ATOM 708 N N . GLY A 1 93 ? 1.510 0.587 -16.957 1.00 80.94 93 GLY A N 1
ATOM 709 C CA . GLY A 1 93 ? 1.462 -0.095 -18.257 1.00 80.94 93 GLY A CA 1
ATOM 710 C C . GLY A 1 93 ? 2.831 -0.617 -18.706 1.00 80.94 93 GLY A C 1
ATOM 711 O O . GLY A 1 93 ? 2.965 -1.777 -19.074 1.00 80.94 93 GLY A O 1
ATOM 712 N N . SER A 1 94 ? 3.880 0.198 -18.561 1.00 81.88 94 SER A N 1
ATOM 713 C CA . SER A 1 94 ? 5.248 -0.188 -18.945 1.00 81.88 94 SER A CA 1
ATOM 714 C C . SER A 1 94 ? 5.833 -1.331 -18.108 1.00 81.88 94 SER A C 1
ATOM 716 O O . SER A 1 94 ? 6.718 -2.042 -18.582 1.00 81.88 94 SER A O 1
ATOM 718 N N . ILE A 1 95 ? 5.420 -1.470 -16.846 1.00 83.75 95 ILE A N 1
ATOM 719 C CA . ILE A 1 95 ? 5.861 -2.570 -15.975 1.00 83.75 95 ILE A CA 1
ATOM 720 C C . ILE A 1 95 ? 5.064 -3.825 -16.289 1.00 83.75 95 ILE A C 1
ATOM 722 O O . ILE A 1 95 ? 5.646 -4.901 -16.399 1.00 83.75 95 ILE A O 1
ATOM 726 N N . PHE A 1 96 ? 3.757 -3.674 -16.479 1.00 82.88 96 PHE A N 1
ATOM 727 C CA . PHE A 1 96 ? 2.879 -4.776 -16.820 1.00 82.88 96 PHE A CA 1
ATOM 728 C C . PHE A 1 96 ? 3.300 -5.447 -18.130 1.00 82.88 96 PHE A C 1
ATOM 730 O O . PHE A 1 96 ? 3.543 -6.642 -18.128 1.00 82.88 96 PHE A O 1
ATOM 737 N N . GLU A 1 97 ? 3.545 -4.683 -19.199 1.00 82.06 97 GLU A N 1
ATOM 738 C CA . GLU A 1 97 ? 4.026 -5.226 -20.483 1.00 82.06 97 GLU A CA 1
ATOM 739 C C . GLU A 1 97 ? 5.351 -6.002 -20.372 1.00 82.06 97 GLU A C 1
ATOM 741 O O . GLU A 1 97 ? 5.613 -6.912 -21.153 1.00 82.06 97 GLU A O 1
ATOM 746 N N . LYS A 1 98 ? 6.221 -5.642 -19.419 1.00 82.94 98 LYS A N 1
ATOM 747 C CA . LYS A 1 98 ? 7.545 -6.270 -19.254 1.00 82.94 98 LYS A CA 1
ATOM 748 C C . LYS A 1 98 ? 7.536 -7.491 -18.346 1.00 82.94 98 LYS A C 1
ATOM 750 O O . LYS A 1 98 ? 8.439 -8.318 -18.445 1.00 82.94 98 LYS A O 1
ATOM 755 N N . PHE A 1 99 ? 6.572 -7.565 -17.435 1.00 82.56 99 PHE A N 1
ATOM 756 C CA . PHE A 1 99 ? 6.512 -8.570 -16.377 1.00 82.56 99 PHE A CA 1
ATOM 757 C C . PHE A 1 99 ? 5.138 -9.245 -16.300 1.00 82.56 99 PHE A C 1
ATOM 759 O O . PHE A 1 99 ? 4.791 -9.782 -15.254 1.00 82.56 99 PHE A O 1
ATOM 766 N N . GLU A 1 100 ? 4.363 -9.226 -17.386 1.00 79.00 100 GLU A N 1
ATOM 767 C CA . GLU A 1 100 ? 2.990 -9.744 -17.464 1.00 79.00 100 GLU A CA 1
ATOM 768 C C . GLU A 1 100 ? 2.885 -11.164 -16.896 1.00 79.00 100 GLU A C 1
ATOM 770 O O . GLU A 1 100 ? 2.080 -11.423 -16.000 1.00 79.00 100 GLU A O 1
ATOM 775 N N . ASP A 1 101 ? 3.793 -12.048 -17.321 1.00 78.12 101 ASP A N 1
ATOM 776 C CA . ASP A 1 101 ? 3.858 -13.436 -16.857 1.00 78.12 101 ASP A CA 1
ATOM 777 C C . ASP A 1 101 ? 3.985 -13.551 -15.330 1.00 78.12 101 ASP A C 1
ATOM 779 O O . ASP A 1 101 ? 3.458 -14.488 -14.741 1.00 78.12 101 ASP A O 1
ATOM 783 N N . ARG A 1 102 ? 4.646 -12.592 -14.668 1.00 74.19 102 ARG A N 1
ATOM 784 C CA . ARG A 1 102 ? 4.838 -12.582 -13.206 1.00 74.19 102 ARG A CA 1
ATOM 785 C C . ARG A 1 102 ? 3.599 -12.127 -12.444 1.00 74.19 102 ARG A C 1
ATOM 787 O O . ARG A 1 102 ? 3.431 -12.504 -11.289 1.00 74.19 102 ARG A O 1
ATOM 794 N N . PHE A 1 103 ? 2.731 -11.332 -13.066 1.00 67.94 103 PHE A N 1
ATOM 795 C CA . PHE A 1 103 ? 1.457 -10.940 -12.460 1.00 67.94 103 PHE A CA 1
ATOM 796 C C . PHE A 1 103 ? 0.409 -12.053 -12.552 1.00 67.94 103 PHE A C 1
ATOM 798 O O . PHE A 1 103 ? -0.459 -12.140 -11.685 1.00 67.94 103 PHE A O 1
ATOM 805 N N . TYR A 1 104 ? 0.497 -12.907 -13.575 1.00 67.69 104 TYR A N 1
ATOM 806 C CA . TYR A 1 104 ? -0.466 -13.982 -13.823 1.00 67.69 104 TYR A CA 1
ATOM 807 C C . TYR A 1 104 ? -0.001 -15.380 -13.401 1.00 67.69 104 TYR A C 1
ATOM 809 O O . TYR A 1 104 ? -0.765 -16.331 -13.537 1.00 67.69 104 TYR A O 1
ATOM 817 N N . SER A 1 105 ? 1.214 -15.532 -12.873 1.00 58.09 105 SER A N 1
ATOM 818 C CA . SER A 1 105 ? 1.764 -16.832 -12.462 1.00 58.09 105 SER A CA 1
ATOM 819 C C . SER A 1 105 ? 1.290 -17.342 -11.090 1.00 58.09 105 SER A C 1
ATOM 821 O O . SER A 1 105 ? 1.932 -18.237 -10.542 1.00 58.09 105 SER A O 1
ATOM 823 N N . LEU A 1 106 ? 0.222 -16.771 -10.519 1.00 46.00 106 LEU A N 1
ATOM 824 C CA . LEU A 1 106 ? -0.373 -17.215 -9.247 1.00 46.00 106 LEU A CA 1
ATOM 825 C C . LEU A 1 106 ? -1.213 -18.489 -9.408 1.00 46.00 106 LEU A C 1
ATOM 827 O O . LEU A 1 106 ? -2.074 -18.525 -10.316 1.00 46.00 106 LEU A O 1
#

Mean predicted aligned error: 8.76 Å

Nearest PDB structures (foldseek):
  1efa-assembly2_C  TM=3.963E-01  e=9.886E-01  Escherichia coli
  2pe5-assembly2_C-2  TM=3.978E-01  e=1.467E+00  Escherichia coli
  4a5o-assembly2_D  TM=4.152E-01  e=1.374E+00  Pseudomonas aeruginosa PAO1
  5xss-assembly3_B  TM=3.377E-01  e=3.233E+00  Clostridium beijerinckii NCIMB 8052
  3c6q-assembly3_C  TM=4.373E-01  e=8.679E+00  Thermotoga maritima

Solvent-accessible surface area (backbone atoms only — not comparable to full-atom values): 6519 Å² total; per-residue (Å²): 140,80,83,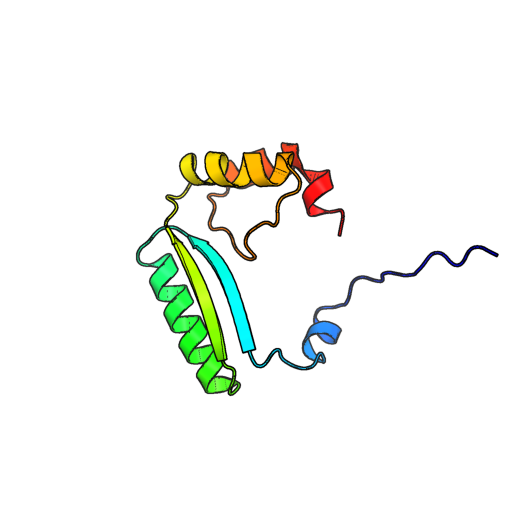73,80,80,80,72,82,76,48,74,76,52,61,71,69,48,86,77,80,50,65,50,74,47,37,30,40,31,38,78,52,75,62,46,52,49,52,53,53,51,44,53,52,49,21,66,74,67,74,31,56,64,43,79,45,77,42,76,34,53,70,44,70,65,38,50,68,59,48,50,59,32,68,74,70,73,44,90,70,62,82,39,73,58,70,44,70,86,52,48,55,62,48,43,77,74,42,47,68,72,75,66,69,120

Sequence (106 aa):
MDQKASGGAQTEADMAKAERVLEGTIQIYAPKGKNSDYLTKSMELYNQKYSTNLKLDLVDVAPAIPMVQKITPMLVSDEKMPELVFMQDSVAGSIFEKFEDRFYSL

Radius of gyration: 16.83 Å; Cα contacts (8 Å, |Δi|>4): 101; chains: 1; bounding box: 34×53×36 Å

Foldseek 3Di:
DDPPPDPDDQDPVRVVVDDDAQEEEAEEEEAPDPVVVVVQVVVVVVCVVVVHHYHYNYDHADEPDRQCVVCVVCLVVVHDDGPYYDYDPVRVVVVCVVRVCVVPVD

Secondary structure (DSSP, 8-state):
-------PPPPHHHHTTSPPP-EEEEEEEE-TTHHHHHHHHHHHHHHHHHT-EEEEEEEE--TTHHHHHHHHHHHHHT----SEE---HHHHHHHHHHHHHHHH--

pLDDT: mean 81.79, std 15.61, range [34.25, 97.69]